Protein AF-A0A1G6GSZ4-F1 (afdb_monomer_lite)

Secondary structure (DSSP, 8-state):
--HHHHHHHHHHHHHHHHS--HHHHHHHHHHHHH-HHHHHHHHHHHHHHHHHHHHHHHHHHHHHHHTT--HHHHHHHHHHHHHHHHHHHHHHHHT------S---PPP----

Structure (mmCIF, N/CA/C/O backbone):
data_AF-A0A1G6GSZ4-F1
#
_entry.id   AF-A0A1G6GSZ4-F1
#
loop_
_atom_site.group_PDB
_atom_site.id
_atom_site.type_symbol
_atom_site.label_atom_id
_atom_site.label_alt_id
_atom_site.label_comp_id
_atom_site.label_asym_id
_atom_site.label_entity_id
_atom_site.label_seq_id
_atom_site.pdbx_PDB_ins_code
_atom_site.Cartn_x
_atom_site.Cartn_y
_atom_site.Cartn_z
_atom_site.occupancy
_atom_site.B_iso_or_equiv
_atom_site.auth_seq_id
_atom_site.auth_comp_id
_atom_site.auth_asym_id
_atom_site.auth_atom_id
_atom_site.pdbx_PDB_model_num
ATOM 1 N N . MET A 1 1 ? 0.903 23.728 -8.687 1.00 58.78 1 MET A N 1
ATOM 2 C CA . MET A 1 1 ? 0.433 22.339 -8.897 1.00 58.78 1 MET A CA 1
ATOM 3 C C . MET A 1 1 ? -0.924 22.408 -9.579 1.00 58.78 1 MET A C 1
ATOM 5 O O . MET A 1 1 ? -1.760 23.166 -9.109 1.00 58.78 1 MET A O 1
ATOM 9 N N . SER A 1 2 ? -1.115 21.746 -10.721 1.00 84.44 2 SER A N 1
ATOM 10 C CA . SER A 1 2 ? -2.346 21.857 -11.517 1.00 84.44 2 SER A CA 1
ATOM 11 C C . SER A 1 2 ? -3.542 21.244 -10.777 1.00 84.44 2 SER A C 1
ATOM 13 O O . SER A 1 2 ? -3.396 20.198 -10.146 1.00 84.44 2 SER A O 1
ATOM 15 N N . ILE A 1 3 ? -4.730 21.861 -10.875 1.00 91.12 3 ILE A N 1
ATOM 16 C CA . ILE A 1 3 ? -5.990 21.340 -10.295 1.00 91.12 3 ILE A CA 1
ATOM 17 C C . ILE A 1 3 ? -6.197 19.857 -10.641 1.00 91.12 3 ILE A C 1
ATOM 19 O O . ILE A 1 3 ? -6.633 19.084 -9.795 1.00 91.12 3 ILE A O 1
ATOM 23 N N . THR A 1 4 ? -5.790 19.459 -11.851 1.00 91.44 4 THR A N 1
ATOM 24 C CA . THR A 1 4 ? -5.861 18.086 -12.359 1.00 91.44 4 THR A CA 1
ATOM 25 C C . THR A 1 4 ? -5.151 17.073 -11.463 1.00 91.44 4 THR A C 1
ATOM 27 O O . THR A 1 4 ? -5.677 15.990 -11.225 1.00 91.44 4 THR A O 1
ATOM 30 N N . LEU A 1 5 ? -3.984 17.429 -10.923 1.00 92.62 5 LEU A N 1
ATOM 31 C CA . LEU A 1 5 ? -3.177 16.554 -10.075 1.00 92.62 5 LEU A CA 1
ATOM 32 C C . LEU A 1 5 ? -3.864 16.324 -8.727 1.00 92.62 5 LEU A C 1
ATOM 34 O O . LEU A 1 5 ? -3.926 15.195 -8.245 1.00 92.62 5 LEU A O 1
ATOM 38 N N . LEU A 1 6 ? -4.442 17.388 -8.162 1.00 91.69 6 LEU A N 1
ATOM 39 C CA . LEU A 1 6 ? -5.182 17.317 -6.908 1.00 91.69 6 LEU A CA 1
ATOM 40 C C . LEU A 1 6 ? -6.445 16.462 -7.059 1.00 91.69 6 LEU A C 1
ATOM 42 O O . LEU A 1 6 ? -6.699 15.606 -6.217 1.00 91.69 6 LEU A O 1
ATOM 46 N N . THR A 1 7 ? -7.198 16.631 -8.150 1.00 93.44 7 THR A N 1
ATOM 47 C CA . THR A 1 7 ? -8.376 15.797 -8.436 1.00 93.44 7 THR A CA 1
ATOM 48 C C . THR A 1 7 ? -8.019 14.331 -8.676 1.00 93.44 7 THR A C 1
ATOM 50 O O . THR A 1 7 ? -8.694 13.458 -8.136 1.00 93.44 7 THR A O 1
ATOM 53 N N . SER A 1 8 ? -6.945 14.034 -9.417 1.00 91.69 8 SER A N 1
ATOM 54 C CA . SER A 1 8 ? -6.499 12.651 -9.641 1.00 91.69 8 SER A CA 1
ATOM 55 C C . SER A 1 8 ? -6.040 11.982 -8.346 1.00 91.69 8 SER A C 1
ATOM 57 O O . SER A 1 8 ? -6.377 10.827 -8.092 1.00 91.69 8 SER A O 1
ATOM 59 N N . PHE A 1 9 ? -5.313 12.713 -7.496 1.00 89.94 9 PHE A N 1
ATOM 60 C CA . PHE A 1 9 ? -4.894 12.216 -6.189 1.00 89.94 9 PHE A CA 1
ATOM 61 C C . PHE A 1 9 ? -6.088 11.985 -5.255 1.00 89.94 9 PHE A C 1
ATOM 63 O O . PHE A 1 9 ? -6.184 10.931 -4.632 1.00 89.94 9 PHE A O 1
ATOM 70 N N . ALA A 1 10 ? -7.037 12.925 -5.207 1.00 91.12 10 ALA A N 1
ATOM 71 C CA . ALA A 1 10 ? -8.249 12.783 -4.407 1.00 91.12 10 ALA A CA 1
ATOM 72 C C . ALA A 1 10 ? -9.067 11.553 -4.827 1.00 91.12 10 ALA A C 1
ATOM 74 O O . ALA A 1 10 ? -9.476 10.779 -3.965 1.00 91.12 10 ALA A O 1
ATOM 75 N N . LEU A 1 11 ? -9.245 11.328 -6.134 1.00 91.88 11 LEU A N 1
ATOM 76 C CA . LEU A 1 11 ? -9.910 10.133 -6.663 1.00 91.88 11 LEU A CA 1
ATOM 77 C C . LEU A 1 11 ? -9.170 8.845 -6.287 1.00 91.88 11 LEU A C 1
ATOM 79 O O . LEU A 1 11 ? -9.807 7.885 -5.856 1.00 91.88 11 LEU A O 1
ATOM 83 N N . TYR A 1 12 ? -7.840 8.825 -6.392 1.00 88.88 12 TYR A N 1
ATOM 84 C CA . TYR A 1 12 ? -7.029 7.683 -5.966 1.00 88.88 12 TYR A CA 1
ATOM 85 C C . TYR A 1 12 ? -7.221 7.368 -4.476 1.00 88.88 12 TYR A C 1
ATOM 87 O O . TYR A 1 12 ? -7.492 6.220 -4.115 1.00 88.88 12 TYR A O 1
ATOM 95 N N . CYS A 1 13 ? -7.142 8.378 -3.605 1.00 87.25 13 CYS A N 1
ATOM 96 C CA . CYS A 1 13 ? -7.402 8.215 -2.175 1.00 87.25 13 CYS A CA 1
ATOM 97 C C . CYS A 1 13 ? -8.823 7.702 -1.908 1.00 87.25 13 CYS A C 1
ATOM 99 O O . CYS A 1 13 ? -9.011 6.844 -1.052 1.00 87.25 13 CYS A O 1
ATOM 101 N N . LEU A 1 14 ? -9.816 8.186 -2.656 1.00 88.94 14 LEU A N 1
ATOM 102 C CA . LEU A 1 14 ? -11.208 7.759 -2.520 1.00 88.94 14 LEU A CA 1
ATOM 103 C C . LEU A 1 14 ? -11.375 6.271 -2.848 1.00 88.94 14 LEU A C 1
ATOM 105 O O . LEU A 1 14 ? -11.895 5.509 -2.036 1.00 88.94 14 LEU A O 1
ATOM 109 N N . VAL A 1 15 ? -10.886 5.849 -4.017 1.00 88.44 15 VAL A N 1
ATOM 110 C CA . VAL A 1 15 ? -10.983 4.458 -4.483 1.00 88.44 15 VAL A CA 1
ATOM 111 C C . VAL A 1 15 ? -10.257 3.515 -3.527 1.00 88.44 15 VAL A C 1
ATOM 113 O O . VAL A 1 15 ? -10.824 2.506 -3.112 1.00 88.44 15 VAL A O 1
ATOM 116 N N . THR A 1 16 ? -9.032 3.865 -3.130 1.00 82.56 16 THR A N 1
ATOM 117 C CA . THR A 1 16 ? -8.217 3.026 -2.240 1.00 82.56 16 THR A CA 1
ATOM 118 C C . THR A 1 16 ? -8.752 2.963 -0.809 1.00 82.56 16 THR A C 1
ATOM 120 O O . THR A 1 16 ? -8.586 1.938 -0.148 1.00 82.56 16 THR A O 1
ATOM 123 N N . SER A 1 17 ? -9.435 4.006 -0.330 1.00 81.12 17 SER A N 1
ATOM 124 C CA . SER A 1 17 ? -10.084 4.015 0.987 1.00 81.12 17 SER A CA 1
ATOM 125 C C . SER A 1 17 ? -11.384 3.195 1.005 1.00 81.12 17 SER A C 1
ATOM 127 O O . SER A 1 17 ? -11.673 2.509 1.985 1.00 81.12 17 SER A O 1
ATOM 129 N N . ILE A 1 18 ? -12.145 3.195 -0.098 1.00 82.62 18 ILE A N 1
ATOM 130 C CA . ILE A 1 18 ? -13.402 2.435 -0.215 1.00 82.62 18 ILE A CA 1
ATOM 131 C C . ILE A 1 18 ? -13.156 0.933 -0.399 1.00 82.62 18 ILE A C 1
ATOM 133 O O . ILE A 1 18 ? -13.951 0.124 0.079 1.00 82.62 18 ILE A O 1
ATOM 137 N N . THR A 1 19 ? -12.074 0.526 -1.070 1.00 81.69 19 THR A N 1
ATOM 138 C CA . THR A 1 19 ? -11.778 -0.903 -1.239 1.00 81.69 19 THR A CA 1
ATOM 139 C C . THR A 1 19 ? -11.581 -1.591 0.117 1.00 81.69 19 THR A C 1
ATOM 141 O O . THR A 1 19 ? -10.726 -1.149 0.893 1.00 81.69 19 THR A O 1
ATOM 144 N N . PRO A 1 20 ? -12.314 -2.687 0.412 1.00 68.56 20 PRO A N 1
ATOM 145 C CA . PRO A 1 20 ? -12.140 -3.458 1.638 1.00 68.56 20 PRO A CA 1
ATOM 146 C C . PRO A 1 20 ? -10.826 -4.245 1.555 1.00 68.56 20 PRO A C 1
ATOM 148 O O . PRO A 1 20 ? -10.789 -5.427 1.229 1.00 68.56 20 PRO A O 1
ATOM 151 N N . GLY A 1 21 ? -9.717 -3.549 1.785 1.00 74.12 21 GLY A N 1
ATOM 152 C CA . GLY A 1 21 ? -8.386 -4.126 1.867 1.00 74.12 21 GLY A CA 1
ATOM 153 C C . GLY A 1 21 ? -8.028 -4.488 3.308 1.00 74.12 21 GLY A C 1
ATOM 154 O O . GLY A 1 21 ? -8.536 -3.862 4.244 1.00 74.12 21 GLY A O 1
ATOM 155 N N . PRO A 1 22 ? -7.095 -5.434 3.513 1.00 76.94 22 PRO A N 1
ATOM 156 C CA . PRO A 1 22 ? -6.626 -5.797 4.848 1.00 76.94 22 PRO A CA 1
ATOM 157 C C . PRO A 1 22 ? -6.122 -4.569 5.615 1.00 76.94 22 PRO A C 1
ATOM 159 O O . PRO A 1 22 ? -6.396 -4.432 6.798 1.00 76.94 22 PRO A O 1
ATOM 162 N N . ASN A 1 23 ? -5.481 -3.621 4.930 1.00 82.62 23 ASN A N 1
ATOM 163 C CA . ASN A 1 23 ? -4.988 -2.387 5.530 1.00 82.62 23 ASN A CA 1
ATOM 164 C C . ASN A 1 23 ? -6.096 -1.503 6.142 1.00 82.62 23 ASN A C 1
ATOM 166 O O . ASN A 1 23 ? -6.015 -1.110 7.306 1.00 82.62 23 ASN A O 1
ATOM 170 N N . ASN A 1 24 ? -7.167 -1.242 5.386 1.00 86.06 24 ASN A N 1
ATOM 171 C CA . ASN A 1 24 ? -8.282 -0.409 5.850 1.00 86.06 24 ASN A CA 1
ATOM 172 C C . ASN A 1 24 ? -9.084 -1.125 6.946 1.00 86.06 24 ASN A C 1
ATOM 174 O O . ASN A 1 24 ? -9.470 -0.499 7.929 1.00 86.06 24 ASN A O 1
ATOM 178 N N . ILE A 1 25 ? -9.270 -2.445 6.830 1.00 84.38 25 ILE A N 1
ATOM 179 C CA . ILE A 1 25 ? -9.941 -3.262 7.853 1.00 84.38 25 ILE A CA 1
ATOM 180 C C . ILE A 1 25 ? -9.132 -3.273 9.158 1.00 84.38 25 ILE A C 1
ATOM 182 O O . ILE A 1 25 ? -9.700 -3.099 10.236 1.00 84.38 25 ILE A O 1
ATOM 186 N N . MET A 1 26 ? -7.805 -3.415 9.079 1.00 82.50 26 MET A N 1
ATOM 187 C CA . MET A 1 26 ? -6.922 -3.350 10.248 1.00 82.50 26 MET A CA 1
ATOM 188 C C . MET A 1 26 ? -6.925 -1.963 10.897 1.00 82.50 26 MET A C 1
ATOM 190 O O . MET A 1 26 ? -6.898 -1.874 12.124 1.00 82.50 26 MET A O 1
ATOM 194 N N . LEU A 1 27 ? -7.003 -0.884 10.109 1.00 82.94 27 LEU A N 1
ATOM 195 C CA . LEU A 1 27 ? -7.123 0.481 10.629 1.00 82.94 27 LEU A CA 1
ATOM 196 C C . LEU A 1 27 ? -8.463 0.735 11.320 1.00 82.94 27 LEU A C 1
ATOM 198 O O . LEU A 1 27 ? -8.477 1.326 12.397 1.00 82.94 27 LEU A O 1
ATOM 202 N N . ILE A 1 28 ? -9.571 0.261 10.747 1.00 82.62 28 ILE A N 1
ATOM 203 C CA . ILE A 1 28 ? -10.899 0.352 11.367 1.00 82.62 28 ILE A CA 1
ATOM 204 C C . ILE A 1 28 ? -10.926 -0.457 12.668 1.00 82.62 28 ILE A C 1
ATOM 206 O O . ILE A 1 28 ? -11.321 0.068 13.706 1.00 82.62 28 ILE A O 1
ATOM 210 N N . SER A 1 29 ? -10.434 -1.699 12.641 1.00 80.38 29 SER A N 1
ATOM 211 C CA . SER A 1 29 ? -10.328 -2.550 13.830 1.00 80.38 29 SER A CA 1
ATOM 212 C C . SER A 1 29 ? -9.454 -1.901 14.909 1.00 80.38 29 SER A C 1
ATOM 214 O O . SER A 1 29 ? -9.852 -1.832 16.068 1.00 80.38 29 SER A O 1
ATOM 216 N N . SER A 1 30 ? -8.303 -1.337 14.539 1.00 79.25 30 SER A N 1
ATOM 217 C CA . SER A 1 30 ? -7.417 -0.656 15.492 1.00 79.25 30 SER A CA 1
ATOM 218 C C . SER A 1 30 ? -8.030 0.637 16.041 1.00 79.25 30 SER A C 1
ATOM 220 O O . SER A 1 30 ? -7.916 0.919 17.232 1.00 79.25 30 SER A O 1
ATOM 222 N N . GLY A 1 31 ? -8.740 1.395 15.203 1.00 82.88 31 GLY A N 1
ATOM 223 C CA . GLY A 1 31 ? -9.441 2.613 15.602 1.00 82.88 31 GLY A CA 1
ATOM 224 C C . GLY A 1 31 ? -10.587 2.346 16.578 1.00 82.88 31 GLY A C 1
ATOM 225 O O . GLY A 1 31 ? -10.720 3.076 17.559 1.00 82.88 31 GLY A O 1
ATOM 226 N N . ILE A 1 32 ? -11.365 1.282 16.346 1.00 83.88 32 ILE A N 1
ATOM 227 C CA . ILE A 1 32 ? -12.470 0.853 17.216 1.00 83.88 32 ILE A CA 1
ATOM 228 C C . ILE A 1 32 ? -11.941 0.256 18.529 1.00 83.88 32 ILE A C 1
ATOM 230 O O . ILE A 1 32 ? -12.465 0.576 19.592 1.00 83.88 32 ILE A O 1
ATOM 234 N N . ASN A 1 33 ? -10.888 -0.568 18.479 1.00 77.88 33 ASN A N 1
ATOM 235 C CA . ASN A 1 33 ? -10.397 -1.306 19.648 1.00 77.88 33 ASN A CA 1
ATOM 236 C C . ASN A 1 33 ? -9.418 -0.510 20.533 1.00 77.88 33 ASN A C 1
ATOM 238 O O . ASN A 1 33 ? -9.388 -0.713 21.745 1.00 77.88 33 ASN A O 1
ATOM 242 N N . PHE A 1 34 ? -8.612 0.397 19.966 1.00 77.94 34 PHE A N 1
ATOM 243 C CA . PHE A 1 34 ? -7.553 1.119 20.699 1.00 77.94 34 PHE A CA 1
ATOM 244 C C . PHE A 1 34 ? -7.705 2.642 20.707 1.00 77.94 34 PHE A C 1
ATOM 246 O O . PHE A 1 34 ? -6.965 3.331 21.419 1.00 77.94 34 PHE A O 1
ATOM 253 N N . GLY A 1 35 ? -8.637 3.179 19.920 1.00 80.94 35 GLY A N 1
ATOM 254 C CA . GLY A 1 35 ? -8.829 4.612 19.735 1.00 80.94 35 GLY A CA 1
ATOM 255 C C . GLY A 1 35 ? -7.818 5.259 18.780 1.00 80.94 35 GLY A C 1
ATOM 256 O O . GLY A 1 35 ? -6.767 4.710 18.435 1.00 80.94 35 GLY A O 1
ATOM 257 N N . PHE A 1 36 ? -8.130 6.489 18.363 1.00 78.62 36 PHE A N 1
ATOM 258 C CA . PHE A 1 36 ? -7.379 7.214 17.332 1.00 78.62 36 PHE A CA 1
ATOM 259 C C . PHE A 1 36 ? -5.896 7.408 17.687 1.00 78.62 36 PHE A C 1
ATOM 261 O O . PHE A 1 36 ? -5.025 7.099 16.879 1.00 78.62 36 PHE A O 1
ATOM 268 N N . LYS A 1 37 ? -5.590 7.838 18.922 1.00 79.12 37 LYS A N 1
ATOM 269 C CA . LYS A 1 37 ? -4.212 8.147 19.354 1.00 79.12 37 LYS A CA 1
ATOM 270 C C . LYS A 1 37 ? -3.263 6.947 19.264 1.00 79.12 37 LYS A C 1
ATOM 272 O O . LYS A 1 37 ? -2.121 7.114 18.856 1.00 79.12 37 LYS A O 1
ATOM 277 N N . LYS A 1 38 ? -3.733 5.745 19.611 1.00 76.75 38 LYS A N 1
ATOM 278 C CA . LYS A 1 38 ? -2.927 4.513 19.559 1.00 76.75 38 LYS A CA 1
ATOM 279 C C . LYS A 1 38 ? -2.825 3.917 18.151 1.00 76.75 38 LYS A C 1
ATOM 281 O O . LYS A 1 38 ? -1.988 3.056 17.923 1.00 76.75 38 LYS A O 1
ATOM 286 N N . THR A 1 39 ? -3.637 4.399 17.210 1.00 81.00 39 THR A N 1
ATOM 287 C CA . THR A 1 39 ? -3.631 3.959 15.805 1.00 81.00 39 THR A CA 1
ATOM 288 C C . THR A 1 39 ? -2.670 4.793 14.941 1.00 81.00 39 THR A C 1
ATOM 290 O O . THR A 1 39 ? -2.298 4.367 13.852 1.00 81.00 39 THR A O 1
ATOM 293 N N . ILE A 1 40 ? -2.198 5.950 15.430 1.00 82.56 40 ILE A N 1
ATOM 294 C CA . ILE A 1 40 ? -1.248 6.829 14.716 1.00 82.56 40 ILE A CA 1
ATOM 295 C C . ILE A 1 40 ? 0.038 6.095 14.283 1.00 82.56 40 ILE A C 1
ATOM 297 O O . ILE A 1 40 ? 0.400 6.221 13.113 1.00 82.56 40 ILE A O 1
ATOM 301 N N . PRO A 1 41 ? 0.717 5.296 15.135 1.00 81.25 41 PRO A N 1
ATOM 302 C CA . PRO A 1 41 ? 1.913 4.560 14.718 1.00 81.25 41 PRO A CA 1
ATOM 303 C C . PRO A 1 41 ? 1.626 3.557 13.595 1.00 81.25 41 PRO A C 1
ATOM 305 O O . PRO A 1 41 ? 2.422 3.426 12.671 1.00 81.25 41 PRO A O 1
ATOM 308 N N . HIS A 1 42 ? 0.462 2.899 13.633 1.00 80.50 42 HIS A N 1
ATOM 309 C CA . HIS A 1 42 ? 0.024 1.979 12.584 1.00 80.50 42 HIS A CA 1
ATOM 310 C C . HIS A 1 42 ? -0.201 2.720 11.256 1.00 80.50 42 HIS A C 1
ATOM 312 O O . HIS A 1 42 ? 0.321 2.303 10.226 1.00 80.50 42 HIS A O 1
ATOM 318 N N . ILE A 1 43 ? -0.885 3.873 11.287 1.00 83.19 43 ILE A N 1
ATOM 319 C CA . ILE A 1 43 ? -1.082 4.749 10.115 1.00 83.19 43 ILE A CA 1
ATOM 320 C C . ILE A 1 43 ? 0.265 5.180 9.514 1.00 83.19 43 ILE A C 1
ATOM 322 O O . ILE A 1 43 ? 0.448 5.125 8.297 1.00 83.19 43 ILE A O 1
ATOM 326 N N . LEU A 1 44 ? 1.219 5.583 10.357 1.00 84.25 44 LEU A N 1
ATOM 327 C CA . LEU A 1 44 ? 2.553 5.991 9.915 1.00 84.25 44 LEU A CA 1
ATOM 328 C C . LEU A 1 44 ? 3.346 4.821 9.325 1.00 84.25 44 LEU A C 1
ATOM 330 O O . LEU A 1 44 ? 3.946 4.979 8.266 1.00 84.25 44 LEU A O 1
ATOM 334 N N . GLY A 1 45 ? 3.310 3.645 9.957 1.00 84.06 45 GLY A N 1
ATOM 335 C CA . GLY A 1 45 ? 3.983 2.441 9.462 1.00 84.06 45 GLY A CA 1
ATOM 336 C C . GLY A 1 45 ? 3.498 2.031 8.070 1.00 84.06 45 GLY A C 1
ATOM 337 O O . GLY A 1 45 ? 4.306 1.747 7.188 1.00 84.06 45 GLY A O 1
ATOM 338 N N . ILE A 1 46 ? 2.186 2.102 7.834 1.00 84.75 46 ILE A N 1
ATOM 339 C CA . ILE A 1 46 ? 1.580 1.889 6.512 1.00 84.75 46 ILE A CA 1
ATOM 340 C C . ILE A 1 46 ? 2.105 2.912 5.499 1.00 84.75 46 ILE A C 1
ATOM 342 O O . ILE A 1 46 ? 2.514 2.537 4.399 1.00 84.75 46 ILE A O 1
ATOM 346 N N . GLY A 1 47 ? 2.102 4.200 5.858 1.00 83.75 47 GLY A N 1
ATOM 347 C CA . GLY A 1 47 ? 2.567 5.274 4.978 1.00 83.75 47 GLY A CA 1
ATOM 348 C C . GLY A 1 47 ? 4.036 5.114 4.581 1.00 83.75 47 GLY A C 1
ATOM 349 O O . GLY A 1 47 ? 4.371 5.213 3.400 1.00 83.75 47 GLY A O 1
ATOM 350 N N . ILE A 1 48 ? 4.898 4.793 5.549 1.00 85.69 48 ILE A N 1
ATOM 351 C CA . ILE A 1 48 ? 6.325 4.531 5.323 1.00 85.69 48 ILE A CA 1
ATOM 352 C C . ILE A 1 48 ? 6.509 3.288 4.447 1.00 85.69 48 ILE A C 1
ATOM 354 O O . ILE A 1 48 ? 7.261 3.336 3.478 1.00 85.69 48 ILE A O 1
ATOM 358 N N . GLY A 1 49 ? 5.794 2.196 4.733 1.00 84.69 49 GLY A N 1
ATOM 359 C CA . GLY A 1 49 ? 5.879 0.959 3.955 1.00 84.69 49 GLY A CA 1
ATOM 360 C C . GLY A 1 49 ? 5.495 1.153 2.486 1.00 84.69 49 GLY A C 1
ATOM 361 O O . GLY A 1 49 ? 6.211 0.698 1.592 1.00 84.69 49 GLY A O 1
ATOM 362 N N . ILE A 1 50 ? 4.410 1.891 2.223 1.00 83.38 50 ILE A N 1
ATOM 363 C CA . ILE A 1 50 ? 3.990 2.251 0.860 1.00 83.38 50 ILE A CA 1
ATOM 364 C C . ILE A 1 50 ? 5.047 3.138 0.189 1.00 83.38 50 ILE A C 1
ATOM 366 O O . ILE A 1 50 ? 5.420 2.878 -0.956 1.00 83.38 50 ILE A O 1
ATOM 370 N N . GLY A 1 51 ? 5.577 4.139 0.899 1.00 84.50 51 GLY A N 1
ATOM 371 C CA . GLY A 1 51 ? 6.650 5.002 0.398 1.00 84.50 51 GLY A CA 1
ATOM 372 C C . GLY A 1 51 ? 7.914 4.222 0.018 1.00 84.50 51 GLY A C 1
ATOM 373 O O . GLY A 1 51 ? 8.457 4.416 -1.069 1.00 84.50 51 GLY A O 1
ATOM 374 N N . CYS A 1 52 ? 8.339 3.274 0.857 1.00 86.56 52 CYS A N 1
ATOM 375 C CA . CYS A 1 52 ? 9.457 2.380 0.560 1.00 86.56 52 CYS A CA 1
ATOM 376 C C . CYS A 1 52 ? 9.179 1.492 -0.659 1.00 86.56 52 CYS A C 1
ATOM 378 O O . CYS A 1 52 ? 10.050 1.366 -1.516 1.00 86.56 52 CYS A O 1
ATOM 380 N N . CYS A 1 53 ? 7.979 0.913 -0.784 1.00 85.19 53 CYS A N 1
ATOM 381 C CA . CYS A 1 53 ? 7.596 0.138 -1.971 1.00 85.19 53 CYS A CA 1
ATOM 382 C C . CYS A 1 53 ? 7.707 0.966 -3.257 1.00 85.19 53 CYS A C 1
ATOM 384 O O . CYS A 1 53 ? 8.293 0.506 -4.2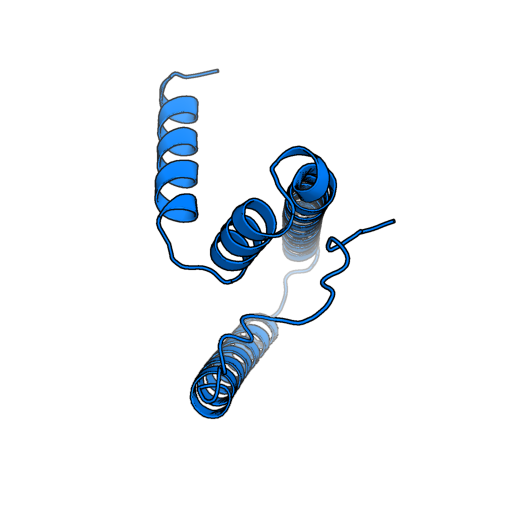35 1.00 85.19 53 CYS A O 1
ATOM 386 N N . ILE A 1 54 ? 7.198 2.201 -3.250 1.00 85.81 54 ILE A N 1
ATOM 387 C CA . ILE A 1 54 ? 7.297 3.117 -4.397 1.00 85.81 54 ILE A CA 1
ATOM 388 C C . ILE A 1 54 ? 8.766 3.410 -4.727 1.00 85.81 54 ILE A C 1
ATOM 390 O O . ILE A 1 54 ? 9.148 3.392 -5.897 1.00 85.81 54 ILE A O 1
ATOM 394 N N . MET A 1 55 ? 9.607 3.615 -3.711 1.00 85.81 55 MET A N 1
ATOM 395 C CA . MET A 1 55 ? 11.042 3.830 -3.899 1.00 85.81 55 MET A CA 1
ATOM 396 C C . MET A 1 55 ? 11.726 2.615 -4.546 1.00 85.81 55 MET A C 1
ATOM 398 O O . MET A 1 55 ? 12.496 2.783 -5.492 1.00 85.81 55 MET A O 1
ATOM 402 N N . PHE A 1 56 ? 11.402 1.396 -4.103 1.00 85.81 56 PHE A N 1
ATOM 403 C CA . PHE A 1 56 ? 11.895 0.158 -4.718 1.00 85.81 56 PHE A CA 1
ATOM 404 C C . PHE A 1 56 ? 11.427 -0.008 -6.166 1.00 85.81 56 PHE A C 1
ATOM 406 O O . PHE A 1 56 ? 12.213 -0.430 -7.010 1.00 85.81 56 PHE A O 1
ATOM 413 N N . ILE A 1 57 ? 10.180 0.354 -6.480 1.00 84.12 57 ILE A N 1
ATOM 414 C CA . ILE A 1 57 ? 9.657 0.309 -7.852 1.00 84.12 57 ILE A CA 1
ATOM 415 C C . ILE A 1 57 ? 10.406 1.304 -8.744 1.00 84.12 57 ILE A C 1
ATOM 417 O O . ILE A 1 57 ? 10.856 0.925 -9.822 1.00 84.12 57 ILE A O 1
ATOM 421 N N . CYS A 1 58 ? 10.606 2.546 -8.295 1.00 84.06 58 CYS A N 1
ATOM 422 C CA . CYS A 1 58 ? 11.410 3.529 -9.027 1.00 84.06 58 CYS A CA 1
ATOM 423 C C . CYS A 1 58 ? 12.845 3.040 -9.256 1.00 84.06 58 CYS A C 1
ATOM 425 O O . CYS A 1 58 ? 13.362 3.158 -10.367 1.00 84.06 58 CYS A O 1
ATOM 427 N N . LEU A 1 59 ? 13.469 2.443 -8.235 1.00 85.25 59 LEU A N 1
ATOM 428 C CA . LEU A 1 59 ? 14.797 1.847 -8.361 1.00 85.25 59 LEU A CA 1
ATOM 429 C C . LEU A 1 59 ? 14.794 0.704 -9.384 1.00 85.25 59 LEU A C 1
ATOM 431 O O . LEU A 1 59 ? 15.676 0.639 -10.233 1.00 85.25 59 LEU A O 1
ATOM 435 N N . SER A 1 60 ? 13.779 -0.160 -9.360 1.00 76.25 60 SER A N 1
ATOM 436 C CA . SER A 1 60 ? 13.635 -1.264 -10.310 1.00 76.25 60 SER A CA 1
ATOM 437 C C . SER A 1 60 ? 13.398 -0.790 -11.745 1.00 76.25 60 SER A C 1
ATOM 439 O O . SER A 1 60 ? 13.906 -1.422 -12.665 1.00 76.25 60 SER A O 1
ATOM 441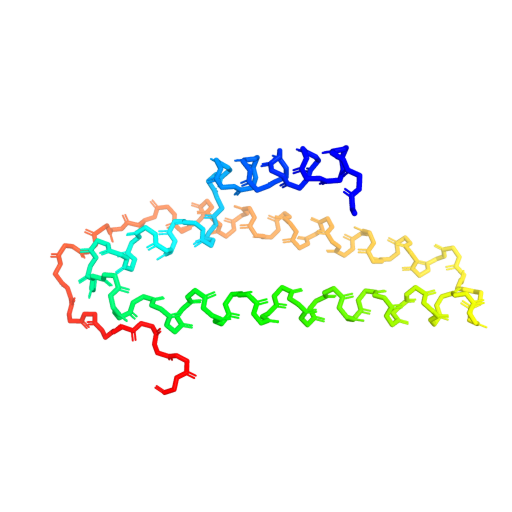 N N . LEU A 1 61 ? 12.647 0.293 -11.964 1.00 76.00 61 LEU A N 1
ATOM 442 C CA . LEU A 1 61 ? 12.434 0.876 -13.295 1.00 76.00 61 LEU A CA 1
ATOM 443 C C . LEU A 1 61 ? 13.725 1.486 -13.848 1.00 76.00 61 LEU A C 1
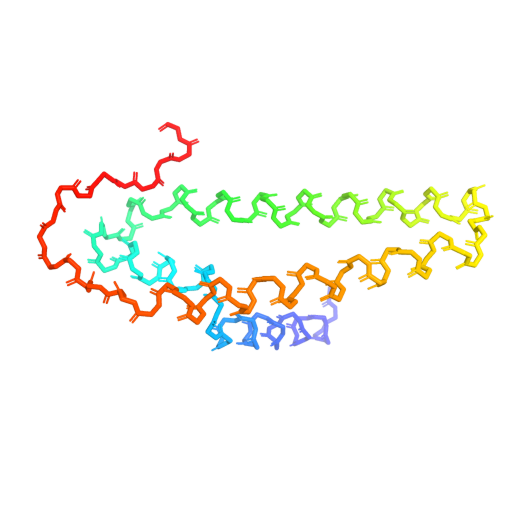ATOM 445 O O . LEU A 1 61 ? 14.060 1.265 -15.009 1.00 76.00 61 LEU A O 1
ATOM 449 N N . PHE A 1 62 ? 14.487 2.175 -12.996 1.00 75.00 62 PHE A N 1
ATOM 450 C CA . PHE A 1 62 ? 15.807 2.692 -13.345 1.00 75.00 62 PHE A CA 1
ATOM 451 C C . PHE A 1 62 ? 16.775 1.556 -13.708 1.00 75.00 62 PHE A C 1
ATOM 453 O O . PHE A 1 62 ? 17.404 1.575 -14.764 1.00 75.00 62 PHE A O 1
ATOM 460 N N . VAL A 1 63 ? 16.825 0.508 -12.881 1.00 74.25 63 VAL A N 1
ATOM 461 C CA . VAL A 1 63 ? 17.624 -0.697 -13.138 1.00 74.25 63 VAL A CA 1
ATOM 462 C C . VAL A 1 63 ? 17.146 -1.420 -14.404 1.00 74.25 63 VAL A C 1
ATOM 464 O O . VAL A 1 63 ? 17.980 -1.900 -15.157 1.00 74.25 63 VAL A O 1
ATOM 467 N N . SER A 1 64 ? 15.844 -1.440 -14.704 1.00 70.25 64 SER A N 1
ATOM 468 C CA . SER A 1 64 ? 15.280 -2.033 -15.929 1.00 70.25 64 SER A CA 1
ATOM 469 C C . SER A 1 64 ? 15.577 -1.242 -17.208 1.00 70.25 64 SER A C 1
ATOM 471 O O . SER A 1 64 ? 15.531 -1.816 -18.294 1.00 70.25 64 SER A O 1
ATOM 473 N N . GLN A 1 65 ? 15.829 0.064 -17.118 1.00 66.94 65 GLN A N 1
ATOM 474 C CA . GLN A 1 65 ? 16.292 0.862 -18.259 1.00 66.94 65 GLN A CA 1
ATOM 475 C C . GLN A 1 65 ? 17.796 0.697 -18.489 1.00 66.94 65 GLN A C 1
ATOM 477 O O . GLN A 1 65 ? 18.243 0.735 -19.632 1.00 66.94 65 GLN A O 1
ATOM 482 N N . VAL A 1 66 ? 18.565 0.493 -17.415 1.00 62.28 66 VAL A N 1
ATOM 483 C CA . VAL A 1 66 ? 20.020 0.276 -17.473 1.00 62.28 66 VAL A CA 1
ATOM 484 C C . VAL A 1 66 ? 20.368 -1.168 -17.855 1.00 62.28 66 VAL A C 1
ATOM 486 O O . VAL A 1 66 ? 21.317 -1.400 -18.599 1.00 62.28 66 VAL A O 1
ATOM 489 N N . LEU A 1 67 ? 19.589 -2.143 -17.389 1.00 58.31 67 LEU A N 1
ATOM 490 C CA . LEU A 1 67 ? 19.682 -3.551 -17.758 1.00 58.31 67 LEU A CA 1
ATOM 491 C C . LEU A 1 67 ? 18.457 -3.901 -18.596 1.00 58.31 67 LEU A C 1
ATOM 493 O O . LEU A 1 67 ? 17.359 -4.025 -18.064 1.00 58.31 67 LEU A O 1
ATOM 497 N N . SER A 1 68 ? 18.641 -4.069 -19.905 1.00 62.88 68 SER A N 1
ATOM 498 C CA . SER A 1 68 ? 17.607 -4.555 -20.822 1.00 62.88 68 SER A CA 1
ATOM 499 C C . SER A 1 68 ? 17.194 -5.980 -20.429 1.00 62.88 68 SER A C 1
ATOM 501 O O . SER A 1 68 ? 17.744 -6.960 -20.929 1.00 62.88 68 SER A O 1
ATOM 503 N N . PHE A 1 69 ? 16.279 -6.111 -19.466 1.00 62.09 69 PHE A N 1
ATOM 504 C CA . PHE A 1 69 ? 15.848 -7.411 -18.965 1.00 62.09 69 PHE A CA 1
ATOM 505 C C . PHE A 1 69 ? 15.179 -8.213 -20.082 1.00 62.09 69 PHE A C 1
ATOM 507 O O . PHE A 1 69 ? 14.345 -7.709 -20.836 1.00 62.09 69 PHE A O 1
ATOM 514 N N . SER A 1 70 ? 15.561 -9.485 -20.184 1.00 68.50 70 SER A N 1
ATOM 515 C CA . SER A 1 70 ? 14.982 -10.434 -21.125 1.00 68.50 70 SER A CA 1
ATOM 516 C C . SER A 1 70 ? 13.496 -10.648 -20.826 1.00 68.50 70 SER A C 1
ATOM 518 O O . SER A 1 70 ? 13.080 -10.709 -19.666 1.00 68.50 70 SER A O 1
ATOM 520 N N . ILE A 1 71 ? 12.697 -10.809 -21.886 1.00 73.62 71 ILE A N 1
ATOM 521 C CA . ILE A 1 71 ? 11.237 -11.019 -21.830 1.00 73.62 71 ILE A CA 1
ATOM 522 C C . ILE A 1 71 ? 10.836 -12.117 -20.815 1.00 73.62 71 ILE A C 1
ATOM 524 O O . ILE A 1 71 ? 9.806 -12.021 -20.152 1.00 73.62 71 ILE A O 1
ATOM 528 N N . LEU A 1 72 ? 11.712 -13.112 -20.630 1.00 77.44 72 LEU A N 1
ATOM 529 C CA . LEU A 1 72 ? 11.552 -14.259 -19.735 1.00 77.44 72 LEU A CA 1
ATOM 530 C C . LEU A 1 72 ? 11.444 -13.882 -18.250 1.00 77.44 72 LEU A C 1
ATOM 532 O O . LEU A 1 72 ? 10.667 -14.494 -17.522 1.00 77.44 72 LEU A O 1
ATOM 536 N N . PHE A 1 73 ? 12.195 -12.882 -17.774 1.00 77.62 73 PHE A N 1
ATOM 537 C CA . PHE A 1 73 ? 12.176 -12.512 -16.352 1.00 77.62 73 PHE A CA 1
ATOM 538 C C . PHE A 1 73 ? 10.833 -11.892 -15.947 1.00 77.62 73 PHE A C 1
ATOM 540 O O . PHE A 1 73 ? 10.287 -12.193 -14.884 1.00 77.62 73 PHE A O 1
ATOM 547 N N . TYR A 1 74 ? 10.267 -11.070 -16.833 1.00 76.50 74 TYR A N 1
ATOM 548 C CA . TYR A 1 74 ? 8.956 -10.463 -16.631 1.00 76.50 74 TYR A CA 1
ATOM 549 C C . TYR A 1 74 ? 7.836 -11.514 -16.617 1.00 76.50 74 TYR A C 1
ATOM 551 O O . TYR A 1 74 ? 6.946 -11.454 -15.766 1.00 76.50 74 TYR A O 1
ATOM 559 N N . GLU A 1 75 ? 7.894 -12.508 -17.510 1.00 82.94 75 GLU A N 1
ATOM 560 C CA . GLU A 1 75 ? 6.928 -13.612 -17.506 1.00 82.94 75 GLU A CA 1
ATOM 561 C C . GLU A 1 75 ? 7.010 -14.460 -16.234 1.00 82.94 75 GLU A C 1
ATOM 563 O O . GLU A 1 75 ? 5.972 -14.753 -15.637 1.00 82.94 75 GLU A O 1
ATOM 568 N N . LEU A 1 76 ? 8.218 -14.780 -15.759 1.00 87.75 76 LEU A N 1
ATOM 569 C CA . LEU A 1 76 ? 8.408 -15.524 -14.510 1.00 87.75 76 LEU A CA 1
ATOM 570 C C . LEU A 1 76 ? 7.780 -14.804 -13.313 1.00 87.75 76 LEU A C 1
ATOM 572 O O . LEU A 1 76 ? 7.026 -15.413 -12.555 1.00 87.75 76 LEU A O 1
ATOM 576 N N . ILE A 1 77 ? 8.030 -13.501 -13.166 1.00 85.75 77 ILE A N 1
ATOM 577 C CA . ILE A 1 77 ? 7.441 -12.697 -12.086 1.00 85.75 77 ILE A CA 1
ATOM 578 C C . ILE A 1 77 ? 5.917 -12.658 -12.173 1.00 85.75 77 ILE A C 1
ATOM 580 O O . ILE A 1 77 ? 5.239 -12.741 -11.147 1.00 85.75 77 ILE A O 1
ATOM 584 N N . LYS A 1 78 ? 5.367 -12.580 -13.389 1.00 85.00 78 LYS A N 1
ATOM 585 C CA . LYS A 1 78 ? 3.920 -12.573 -13.601 1.00 85.00 78 LYS A CA 1
ATOM 586 C C . LYS A 1 78 ? 3.302 -13.908 -13.175 1.00 85.00 78 LYS A C 1
ATOM 588 O O . LYS A 1 78 ? 2.311 -13.910 -12.449 1.00 85.00 78 LYS A O 1
ATOM 593 N N . ILE A 1 79 ? 3.918 -15.029 -13.553 1.00 93.88 79 ILE A N 1
ATOM 594 C CA . ILE A 1 79 ? 3.478 -16.376 -13.160 1.00 93.88 79 ILE A CA 1
ATOM 595 C C . ILE A 1 79 ? 3.554 -16.551 -11.637 1.00 93.88 79 ILE A C 1
ATOM 597 O O . ILE A 1 79 ? 2.578 -16.979 -11.021 1.00 93.88 79 ILE A O 1
ATOM 601 N N . ILE A 1 80 ? 4.667 -16.158 -11.010 1.00 94.75 80 ILE A N 1
ATOM 602 C CA . ILE A 1 80 ? 4.840 -16.212 -9.549 1.00 94.75 80 ILE A CA 1
ATOM 603 C C . ILE A 1 80 ? 3.767 -15.372 -8.842 1.00 94.75 80 ILE A C 1
ATOM 605 O O . ILE A 1 80 ? 3.167 -15.831 -7.870 1.00 94.75 80 ILE A O 1
ATOM 609 N N . GLY A 1 81 ? 3.479 -14.171 -9.352 1.00 91.25 81 GLY A N 1
ATOM 610 C CA . GLY A 1 81 ? 2.432 -13.301 -8.819 1.00 91.25 81 GLY A CA 1
ATOM 611 C C . GLY A 1 81 ? 1.044 -13.944 -8.868 1.00 91.25 81 GLY A C 1
ATOM 612 O O . GLY A 1 81 ? 0.308 -13.880 -7.886 1.00 91.25 81 GLY A O 1
ATOM 613 N N . ILE A 1 82 ? 0.704 -14.623 -9.968 1.00 95.44 82 ILE A N 1
ATOM 614 C CA . ILE A 1 82 ? -0.569 -15.350 -10.106 1.00 95.44 82 ILE A CA 1
ATOM 615 C C . ILE A 1 82 ? -0.670 -16.469 -9.062 1.00 95.44 82 ILE A C 1
ATOM 617 O O . ILE A 1 82 ? -1.672 -16.551 -8.351 1.00 95.44 82 ILE A O 1
ATOM 621 N N . PHE A 1 83 ? 0.370 -17.298 -8.920 1.00 96.56 83 PHE A N 1
ATOM 622 C CA . PHE A 1 83 ? 0.390 -18.363 -7.911 1.00 96.56 83 PHE A CA 1
ATOM 623 C C . PHE A 1 83 ? 0.293 -17.816 -6.486 1.00 96.56 83 PHE A C 1
ATOM 625 O O . PHE A 1 83 ? -0.434 -18.373 -5.664 1.00 96.56 83 PHE A O 1
ATOM 632 N N . TYR A 1 84 ? 0.973 -16.706 -6.196 1.00 92.38 84 TYR A N 1
ATOM 633 C CA . TYR A 1 84 ? 0.898 -16.055 -4.892 1.00 92.38 84 TYR A CA 1
ATOM 634 C C . TYR A 1 84 ? -0.514 -15.545 -4.580 1.00 92.38 84 TYR A C 1
ATOM 636 O O . TYR A 1 84 ? -1.010 -15.756 -3.473 1.00 92.38 84 TYR A O 1
ATOM 644 N N . LEU A 1 85 ? -1.191 -14.922 -5.550 1.00 89.69 85 LEU A N 1
ATOM 645 C CA . LEU A 1 85 ? -2.570 -14.463 -5.373 1.00 89.69 85 LEU A CA 1
ATOM 646 C C . LEU A 1 85 ? -3.536 -15.633 -5.170 1.00 89.69 85 LEU A C 1
ATOM 648 O O . LEU A 1 85 ? -4.360 -15.573 -4.262 1.00 89.69 85 LEU A O 1
ATOM 652 N N . LEU A 1 86 ? -3.397 -16.717 -5.940 1.00 93.50 86 LEU A N 1
ATOM 653 C CA . LEU A 1 86 ? -4.187 -17.939 -5.746 1.00 93.50 86 LEU A CA 1
ATOM 654 C C . LEU A 1 86 ? -3.968 -18.544 -4.354 1.00 93.50 86 LEU A C 1
ATOM 656 O O . LEU A 1 86 ? -4.932 -18.902 -3.676 1.00 93.50 86 LEU A O 1
ATOM 660 N N . TYR A 1 87 ? -2.713 -18.611 -3.904 1.00 91.75 87 TYR A N 1
ATOM 661 C CA . TYR A 1 87 ? -2.367 -19.063 -2.558 1.00 91.75 87 TYR A CA 1
ATOM 662 C C . TYR A 1 87 ? -3.008 -18.181 -1.480 1.00 91.75 87 TYR A C 1
ATOM 664 O O . TYR A 1 87 ? -3.592 -18.692 -0.524 1.00 91.75 87 TYR A O 1
ATOM 672 N N . LEU A 1 88 ? -2.946 -16.856 -1.643 1.00 85.19 88 LEU A N 1
ATOM 673 C CA . LEU A 1 88 ? -3.549 -15.916 -0.705 1.00 85.19 88 LEU A CA 1
ATOM 674 C C . LEU A 1 88 ? -5.073 -16.083 -0.654 1.00 85.19 88 LEU A C 1
ATOM 676 O O . LEU A 1 88 ? -5.637 -16.155 0.437 1.00 85.19 88 LEU A O 1
ATOM 680 N N . SER A 1 89 ? -5.734 -16.206 -1.807 1.00 85.94 89 SER A N 1
ATOM 681 C CA . SER A 1 89 ? -7.173 -16.473 -1.890 1.00 85.94 89 SER A CA 1
ATOM 682 C C . SER A 1 89 ? -7.553 -17.778 -1.189 1.00 85.94 89 SER A C 1
ATOM 684 O O . SER A 1 89 ? -8.480 -17.781 -0.380 1.00 85.94 89 SER A O 1
ATOM 686 N N . TYR A 1 90 ? -6.810 -18.864 -1.428 1.00 89.81 90 TYR A N 1
ATOM 687 C CA . TYR A 1 90 ? -7.026 -20.142 -0.745 1.00 89.81 90 TYR A CA 1
ATOM 688 C C . TYR A 1 90 ? -6.886 -20.004 0.778 1.00 89.81 90 TYR A C 1
ATOM 690 O O . TYR A 1 90 ? -7.745 -20.461 1.534 1.00 89.81 90 TYR A O 1
ATOM 698 N N . LYS A 1 91 ? -5.849 -19.296 1.240 1.00 82.56 91 LYS A N 1
ATOM 699 C CA . LYS A 1 91 ? -5.617 -19.044 2.667 1.00 82.56 91 LYS A CA 1
ATOM 700 C C . LYS A 1 91 ? -6.757 -18.244 3.309 1.00 82.56 91 LYS A C 1
ATOM 702 O O . LYS A 1 91 ? -7.150 -18.557 4.430 1.00 82.56 91 LYS A O 1
ATOM 707 N N . ILE A 1 92 ? -7.303 -17.243 2.611 1.00 81.00 92 ILE A N 1
ATOM 708 C CA . ILE A 1 92 ? -8.441 -16.445 3.097 1.00 81.00 92 ILE A CA 1
ATOM 709 C C . ILE A 1 92 ? -9.674 -17.337 3.289 1.00 81.00 92 ILE A C 1
ATOM 711 O O . ILE A 1 92 ? -10.290 -17.284 4.353 1.00 81.00 92 ILE A O 1
ATOM 715 N N . ILE A 1 93 ? -9.981 -18.199 2.313 1.00 83.50 93 ILE A N 1
ATOM 716 C CA . ILE A 1 93 ? -11.105 -19.147 2.385 1.00 83.50 93 ILE A CA 1
ATOM 717 C C . ILE A 1 93 ? -10.919 -20.108 3.566 1.00 83.50 93 ILE A C 1
ATOM 719 O O . ILE A 1 93 ? -11.840 -20.304 4.353 1.00 83.50 93 ILE A O 1
ATOM 723 N N . GLN A 1 94 ? -9.713 -20.648 3.755 1.00 81.56 94 GLN A N 1
ATOM 724 C CA . GLN A 1 94 ? -9.419 -21.546 4.874 1.00 81.56 94 GLN A CA 1
ATOM 725 C C . GLN A 1 94 ? -9.476 -20.840 6.243 1.00 81.56 94 GLN A C 1
ATOM 727 O O . GLN A 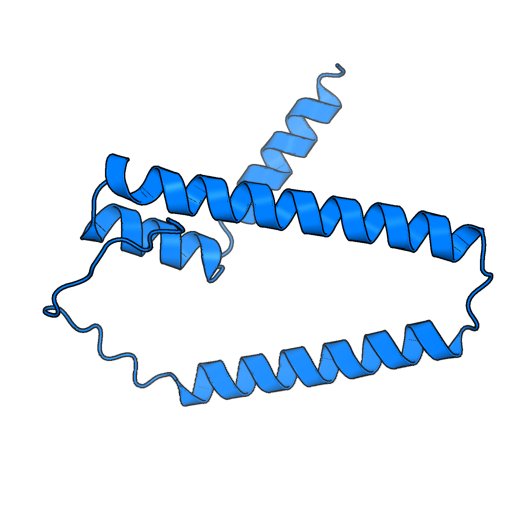1 94 ? -9.810 -21.459 7.253 1.00 81.56 94 GLN A O 1
ATOM 732 N N . SER A 1 95 ? -9.185 -19.536 6.287 1.00 67.06 95 SER A N 1
ATOM 733 C CA . SER A 1 95 ? -9.243 -18.720 7.505 1.00 67.06 95 SER A CA 1
ATOM 734 C C . SER A 1 95 ? -10.651 -18.251 7.892 1.00 67.06 95 SER A C 1
ATOM 736 O O . SER A 1 95 ? -10.793 -17.575 8.909 1.00 67.06 95 SER A O 1
ATOM 738 N N . SER A 1 96 ? -11.706 -18.632 7.153 1.00 57.06 96 SER A N 1
ATOM 739 C CA . SER A 1 96 ? -13.095 -18.223 7.433 1.00 57.06 96 SER A CA 1
ATOM 740 C C . SER A 1 96 ? -13.706 -18.823 8.718 1.00 57.06 96 SER A C 1
ATOM 742 O O . SER A 1 96 ? -14.920 -18.786 8.896 1.00 57.06 96 SER A O 1
ATOM 744 N N . ASN A 1 97 ? -12.881 -19.327 9.641 1.00 51.06 97 ASN A N 1
ATOM 745 C CA . ASN A 1 97 ? -13.210 -19.484 11.061 1.00 51.06 97 ASN A CA 1
ATOM 746 C C . ASN A 1 97 ? -12.718 -18.262 11.856 1.00 51.06 97 ASN A C 1
ATOM 748 O O . ASN A 1 97 ? -12.095 -18.391 12.911 1.00 51.06 97 ASN A O 1
ATOM 752 N N . LEU A 1 98 ? -12.968 -17.057 11.336 1.00 55.84 98 LEU A N 1
ATOM 753 C CA . LEU A 1 98 ? -12.772 -15.808 12.066 1.00 55.84 98 LEU A CA 1
ATOM 754 C C . LEU A 1 98 ? -13.833 -15.728 13.166 1.00 55.84 98 LEU A C 1
ATOM 756 O O . LEU A 1 98 ? -14.865 -15.074 13.035 1.00 55.84 98 LEU A O 1
ATOM 760 N N . HIS A 1 99 ? -13.564 -16.414 14.274 1.00 45.72 99 HIS A N 1
ATOM 761 C CA . HIS A 1 99 ? -14.146 -16.069 15.557 1.00 45.72 99 HIS A CA 1
ATOM 762 C C . HIS A 1 99 ? -13.756 -14.613 15.815 1.00 45.72 99 HIS A C 1
ATOM 764 O O . HIS A 1 99 ? -12.599 -14.317 16.116 1.00 45.72 99 HIS A O 1
ATOM 770 N N . VAL A 1 100 ? -14.704 -13.691 15.655 1.00 50.94 100 VAL A N 1
ATOM 771 C CA . VAL A 1 100 ? -14.564 -12.320 16.145 1.00 50.94 100 VAL A CA 1
ATOM 772 C C . VAL A 1 100 ? -14.448 -12.440 17.664 1.00 50.94 100 VAL A C 1
ATOM 774 O O . VAL A 1 100 ? -15.443 -12.558 18.376 1.00 50.94 100 VAL A O 1
ATOM 777 N N . GLN A 1 101 ? -13.214 -12.555 18.156 1.00 45.81 101 GLN A N 1
ATOM 778 C CA . GLN A 1 101 ? -12.914 -12.701 19.573 1.00 45.81 101 GLN A CA 1
ATOM 779 C C . GLN A 1 101 ? -13.254 -11.379 20.263 1.00 45.81 101 GLN A C 1
ATOM 781 O O . GLN A 1 101 ? -12.458 -10.443 20.299 1.00 45.81 101 GLN A O 1
ATOM 786 N N . LEU A 1 102 ? -14.462 -11.304 20.818 1.00 50.31 102 LEU A N 1
ATOM 787 C CA .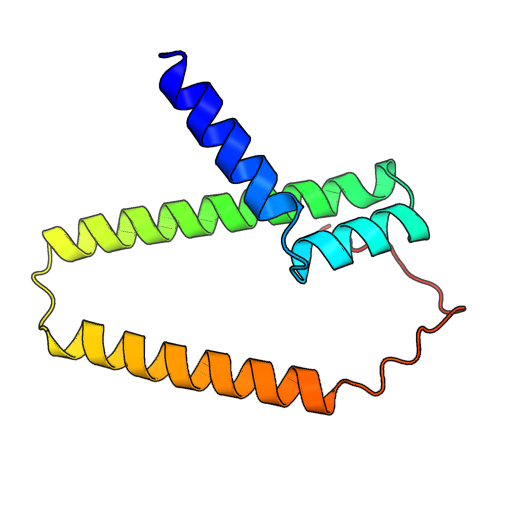 LEU A 1 102 ? -14.964 -10.140 21.549 1.00 50.31 102 LEU A CA 1
ATOM 788 C C . LEU A 1 102 ? -14.269 -9.900 22.902 1.00 50.31 102 LEU A C 1
ATOM 790 O O . LEU A 1 102 ? -14.655 -8.972 23.599 1.00 50.31 102 LEU A O 1
ATOM 794 N N . HIS A 1 103 ? -13.248 -10.676 23.283 1.00 45.06 103 HIS A N 1
ATOM 795 C CA . HIS A 1 103 ? -12.484 -10.487 24.522 1.00 45.06 103 HIS A CA 1
ATOM 796 C C . HIS A 1 103 ? -11.101 -11.153 24.428 1.00 45.06 103 HIS A C 1
ATOM 798 O O . HIS A 1 103 ? -10.965 -12.346 24.692 1.00 45.06 103 HIS A O 1
ATOM 804 N N . GLN A 1 104 ? -10.065 -10.392 24.084 1.00 47.28 104 GLN A N 1
ATOM 805 C CA . GLN A 1 104 ? -8.670 -10.707 24.411 1.00 47.28 104 GLN A CA 1
ATOM 806 C C . GLN A 1 104 ? -7.934 -9.379 24.604 1.00 47.28 104 GLN A C 1
ATOM 808 O O . GLN A 1 104 ? -8.242 -8.406 23.924 1.00 47.28 104 GLN A O 1
ATOM 813 N N . ASN A 1 105 ? -7.000 -9.314 25.550 1.00 45.62 105 ASN A N 1
ATOM 814 C CA . ASN A 1 105 ? -6.146 -8.150 25.786 1.00 45.62 105 ASN A CA 1
ATOM 815 C C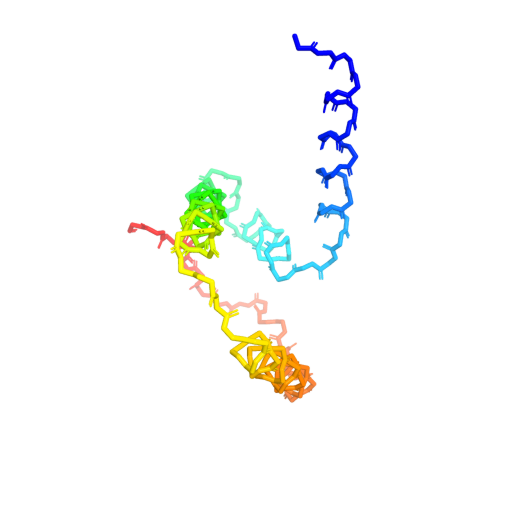 . ASN A 1 105 ? -5.355 -7.813 24.521 1.00 45.62 105 ASN A C 1
ATOM 817 O O . ASN A 1 105 ? -4.259 -8.324 24.298 1.00 45.62 105 ASN A O 1
ATOM 821 N N . TYR A 1 106 ? -5.910 -6.954 23.680 1.00 54.56 106 TYR A N 1
ATOM 822 C CA . TYR A 1 106 ? -5.201 -6.463 22.527 1.00 54.56 106 TYR A CA 1
ATOM 823 C C . TYR A 1 106 ? -4.206 -5.398 23.023 1.00 54.56 106 TYR A C 1
ATOM 825 O O . TYR A 1 106 ? -4.580 -4.431 23.693 1.00 54.56 106 TYR A O 1
ATOM 833 N N . ALA A 1 107 ? -2.920 -5.585 22.737 1.00 57.38 107 ALA A N 1
ATOM 834 C CA . ALA A 1 107 ? -1.953 -4.496 22.758 1.00 57.38 107 ALA A CA 1
ATOM 835 C C . ALA A 1 107 ? -2.082 -3.744 21.425 1.00 57.38 107 ALA A C 1
ATOM 837 O O . ALA A 1 107 ? -2.320 -4.391 20.400 1.00 57.38 107 ALA A O 1
ATOM 838 N N . PRO A 1 108 ? -1.965 -2.404 21.401 1.00 56.12 108 PRO A N 1
ATOM 839 C CA . PRO A 1 108 ? -1.955 -1.678 20.137 1.00 56.12 108 PRO A CA 1
ATOM 840 C C . PRO A 1 108 ? -0.852 -2.257 19.247 1.00 56.12 108 PRO A C 1
ATOM 842 O O . PRO A 1 108 ? 0.228 -2.562 19.755 1.00 56.12 108 PRO A O 1
ATOM 845 N N . PHE A 1 109 ? -1.121 -2.418 17.944 1.00 59.69 109 PHE A N 1
ATOM 846 C CA . PHE A 1 109 ? -0.091 -2.755 16.959 1.00 59.69 109 PHE A CA 1
ATOM 847 C C . PHE A 1 109 ? 0.954 -1.638 16.967 1.00 59.69 109 PHE A C 1
ATOM 849 O O . PHE A 1 109 ? 0.825 -0.620 16.286 1.00 59.69 109 PHE A O 1
ATOM 856 N N . SER A 1 110 ? 1.947 -1.805 17.829 1.00 51.25 110 SER A N 1
ATOM 857 C CA . SER A 1 110 ? 3.043 -0.881 18.003 1.00 51.25 110 SER A CA 1
ATOM 858 C C . SER A 1 110 ? 4.142 -1.307 17.050 1.00 51.25 110 SER A C 1
ATOM 860 O O . SER A 1 110 ? 4.616 -2.438 17.102 1.00 51.25 110 SER A O 1
ATOM 862 N N . PHE A 1 111 ? 4.530 -0.401 16.160 1.00 56.34 111 PHE A N 1
ATOM 863 C CA . PHE A 1 111 ? 5.776 -0.513 15.402 1.00 56.34 111 PHE A CA 1
ATOM 864 C C . PHE A 1 111 ? 6.945 0.155 16.161 1.00 56.34 111 PHE A C 1
ATOM 866 O O . PHE A 1 111 ? 7.891 0.619 15.530 1.00 56.34 111 PHE A O 1
ATOM 873 N N . ILE A 1 112 ? 6.848 0.209 17.502 1.00 43.25 112 ILE A N 1
ATOM 874 C CA . ILE A 1 112 ? 7.908 0.471 18.496 1.00 43.25 112 ILE A CA 1
ATOM 875 C C . ILE A 1 112 ? 7.658 -0.396 19.732 1.00 43.25 112 ILE A C 1
ATOM 877 O O . ILE A 1 112 ? 6.526 -0.333 20.263 1.00 43.25 112 ILE A O 1
#

Foldseek 3Di:
DDPVVVVVVVVVCVVVCPPPDPLNVLLVVLCVPPNDVLCVQVVVVVVVVVVVVVVVVVVVVVVCVVDVDDPVVVVVVVVVVVVVVVVVVVVVVVVVVPPVPPDDPDDRPHPD

Sequence (112 aa):
MSITLLTSFALYCLVTSITPGPNNIMLISSGINFGFKKTIPHILGIGIGIGCCIMFICLSLFVSQVLSFSILFYELIKIIGIFYLLYLSYKIIQSSNLHVQLHQNYAPFSFI

Organism: NCBI:txid1219383

Radius of gyration: 18.84 Å; chains: 1; bounding box: 35×44×48 Å

InterPro domains:
  IPR001123 Amino acid exporter protein, LeuE-type [PF01810] (15-95)
  IPR001123 Amino acid exporter protein, LeuE-type [PTHR30086] (1-97)

pLDDT: mean 77.7, std 13.54, range [43.25, 96.56]